Protein AF-A0ABD0QIK6-F1 (afdb_monomer_lite)

pLDDT: mean 91.91, std 7.16, range [62.81, 98.5]

Structure (mmCIF, N/CA/C/O backbone):
data_AF-A0ABD0QIK6-F1
#
_entry.id   AF-A0ABD0QIK6-F1
#
loop_
_atom_site.group_PDB
_atom_site.id
_atom_site.type_symbol
_atom_site.label_atom_id
_atom_site.label_alt_id
_atom_site.label_comp_id
_atom_site.label_asym_id
_atom_site.label_entity_id
_atom_site.label_seq_id
_atom_site.pdbx_PDB_ins_code
_atom_site.Cartn_x
_atom_site.Cartn_y
_atom_site.Cartn_z
_atom_site.occupancy
_atom_site.B_iso_or_equiv
_atom_site.auth_seq_id
_atom_site.auth_comp_id
_atom_site.auth_asym_id
_atom_site.auth_atom_id
_atom_site.pdbx_PDB_model_num
ATOM 1 N N . MET A 1 1 ? 11.501 4.992 -1.968 1.00 62.81 1 MET A N 1
ATOM 2 C CA . MET A 1 1 ? 10.262 4.310 -2.392 1.00 62.81 1 MET A CA 1
ATOM 3 C C . MET A 1 1 ? 10.660 2.924 -2.862 1.00 62.81 1 MET A C 1
ATOM 5 O O . MET A 1 1 ? 11.272 2.820 -3.917 1.00 62.81 1 MET A O 1
ATOM 9 N N . ASN A 1 2 ? 10.375 1.904 -2.054 1.00 86.38 2 ASN A N 1
ATOM 10 C CA . ASN A 1 2 ? 10.775 0.512 -2.281 1.00 86.38 2 ASN A CA 1
ATOM 11 C C . ASN A 1 2 ? 9.559 -0.336 -2.680 1.00 86.38 2 ASN A C 1
ATOM 13 O O . ASN A 1 2 ? 9.162 -1.252 -1.970 1.00 86.38 2 ASN A O 1
ATOM 17 N N . GLY A 1 3 ? 8.945 0.011 -3.813 1.00 91.81 3 GLY A N 1
ATOM 18 C CA . GLY A 1 3 ? 7.766 -0.671 -4.343 1.00 91.81 3 GLY A CA 1
ATOM 19 C C . GLY A 1 3 ? 7.968 -1.171 -5.764 1.00 91.81 3 GLY A C 1
ATOM 20 O O . GLY A 1 3 ? 8.749 -0.603 -6.533 1.00 91.81 3 GLY A O 1
ATOM 21 N N . LYS A 1 4 ? 7.244 -2.228 -6.132 1.00 94.88 4 LYS A N 1
ATOM 22 C CA . LYS A 1 4 ? 7.348 -2.872 -7.442 1.00 94.88 4 LYS A CA 1
ATOM 23 C C . LYS A 1 4 ? 5.975 -3.244 -7.995 1.00 94.88 4 LYS A C 1
ATOM 25 O O . LYS A 1 4 ? 5.116 -3.758 -7.285 1.00 94.88 4 LYS A O 1
ATOM 30 N N . VAL A 1 5 ? 5.796 -3.006 -9.291 1.00 95.25 5 VAL A N 1
ATOM 31 C CA . VAL A 1 5 ? 4.732 -3.629 -10.087 1.00 95.25 5 VAL A CA 1
ATOM 32 C C . VAL A 1 5 ? 5.294 -4.927 -10.648 1.00 95.25 5 VAL A C 1
ATOM 34 O O . VAL A 1 5 ? 6.375 -4.916 -11.247 1.00 95.25 5 VAL A O 1
ATOM 37 N N . LEU A 1 6 ? 4.601 -6.034 -10.406 1.00 94.56 6 LEU A N 1
ATOM 38 C CA . LEU A 1 6 ? 5.027 -7.341 -10.884 1.00 94.56 6 LEU A CA 1
ATOM 39 C C . LE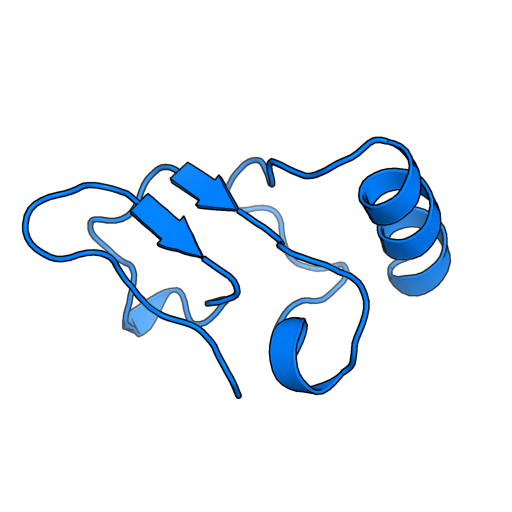U A 1 6 ? 4.726 -7.450 -12.391 1.00 94.56 6 LEU A C 1
ATOM 41 O O . LEU A 1 6 ? 3.569 -7.257 -12.774 1.00 94.56 6 LEU A O 1
ATOM 45 N N . PRO A 1 7 ? 5.730 -7.738 -13.243 1.00 93.75 7 PRO A N 1
ATOM 46 C CA . PRO A 1 7 ? 5.536 -7.860 -14.688 1.00 93.75 7 PRO A CA 1
ATOM 47 C C . PRO A 1 7 ? 4.445 -8.873 -15.034 1.00 93.75 7 PRO A C 1
ATOM 49 O O . PRO A 1 7 ? 4.301 -9.874 -14.338 1.00 93.75 7 PRO A O 1
ATOM 52 N N . ASP A 1 8 ? 3.678 -8.591 -16.088 1.00 93.88 8 ASP A N 1
ATOM 53 C CA . ASP A 1 8 ? 2.646 -9.484 -16.638 1.00 93.88 8 ASP A CA 1
ATOM 54 C C . ASP A 1 8 ? 1.555 -9.917 -15.642 1.00 93.88 8 ASP A C 1
ATOM 56 O O . ASP A 1 8 ? 0.838 -10.895 -15.851 1.00 93.88 8 ASP A O 1
ATOM 60 N N . THR A 1 9 ? 1.373 -9.153 -14.560 1.00 95.62 9 THR A N 1
ATOM 61 C CA . THR A 1 9 ? 0.315 -9.381 -13.572 1.00 95.62 9 THR A CA 1
ATOM 62 C C . THR A 1 9 ? -0.386 -8.074 -13.197 1.00 95.62 9 THR A C 1
ATOM 64 O O . THR A 1 9 ? 0.194 -6.992 -13.295 1.00 95.62 9 THR A O 1
ATOM 67 N N . PRO A 1 10 ? -1.630 -8.126 -12.692 1.00 95.56 10 PRO A N 1
ATOM 68 C CA . PRO A 1 10 ? -2.315 -6.945 -12.179 1.00 95.56 10 PRO A CA 1
ATOM 69 C C . PRO A 1 10 ? -1.911 -6.627 -10.725 1.00 95.56 10 PRO A C 1
ATOM 71 O O . PRO A 1 10 ? -2.752 -6.143 -9.963 1.00 95.56 10 PRO A O 1
ATOM 74 N N . ILE A 1 11 ? -0.675 -6.927 -10.311 1.00 96.00 11 ILE A N 1
ATOM 75 C CA . ILE A 1 11 ? -0.233 -6.881 -8.910 1.00 96.00 11 ILE A CA 1
ATOM 76 C C . ILE A 1 11 ? 0.823 -5.792 -8.702 1.00 96.00 11 ILE A C 1
ATOM 78 O O . ILE A 1 11 ? 1.819 -5.711 -9.421 1.00 96.00 11 ILE A O 1
ATOM 82 N N . ALA A 1 12 ? 0.634 -4.995 -7.653 1.00 95.75 12 ALA A N 1
ATOM 83 C CA . ALA A 1 12 ? 1.651 -4.110 -7.109 1.00 95.75 12 ALA A CA 1
ATOM 84 C C . ALA A 1 12 ? 1.904 -4.411 -5.633 1.00 95.75 12 ALA A C 1
ATOM 86 O O . ALA A 1 12 ? 0.974 -4.681 -4.873 1.00 95.75 12 ALA A O 1
ATOM 87 N N . VAL A 1 13 ? 3.167 -4.298 -5.235 1.00 96.94 13 VAL A N 1
ATOM 88 C CA . VAL A 1 13 ? 3.622 -4.394 -3.849 1.00 96.94 13 VAL A CA 1
ATOM 89 C C . VAL A 1 13 ? 4.309 -3.081 -3.492 1.00 96.94 13 VAL A C 1
ATOM 91 O O . VAL A 1 13 ? 5.194 -2.632 -4.222 1.00 96.94 13 VAL A O 1
ATOM 94 N N . ASP A 1 14 ? 3.871 -2.435 -2.413 1.00 96.25 14 ASP A N 1
ATOM 95 C CA . ASP A 1 14 ? 4.443 -1.194 -1.865 1.00 96.25 14 ASP A CA 1
ATOM 96 C C . ASP A 1 14 ? 4.512 -0.012 -2.857 1.00 96.25 14 ASP A C 1
ATOM 98 O O . ASP A 1 14 ? 5.325 0.907 -2.728 1.00 96.25 14 ASP A O 1
ATOM 102 N N . CYS A 1 15 ? 3.654 -0.022 -3.883 1.00 94.31 15 CYS A N 1
ATOM 103 C CA . CYS A 1 15 ? 3.631 0.987 -4.938 1.00 94.31 15 CYS A CA 1
ATOM 104 C C . CYS A 1 15 ? 2.283 1.716 -4.996 1.00 94.31 15 CYS A C 1
ATOM 106 O O . CYS A 1 15 ? 1.272 1.156 -5.419 1.00 94.31 15 CYS A O 1
ATOM 108 N N . TRP A 1 16 ? 2.297 3.003 -4.640 1.00 92.12 16 TRP A N 1
ATOM 109 C CA . TRP A 1 16 ? 1.093 3.836 -4.463 1.00 92.12 16 TRP A CA 1
ATOM 110 C C . TRP A 1 16 ? 0.936 4.921 -5.539 1.00 92.12 16 TRP A C 1
ATOM 112 O O . TRP A 1 16 ? 0.073 5.790 -5.459 1.00 92.12 16 TRP A O 1
ATOM 122 N N . GLN A 1 17 ? 1.768 4.888 -6.584 1.00 86.62 17 GLN A N 1
ATOM 123 C CA . GLN A 1 17 ? 1.701 5.840 -7.693 1.00 86.62 17 GLN A CA 1
ATOM 124 C C . GLN A 1 17 ? 0.722 5.344 -8.762 1.00 86.62 17 GLN A C 1
ATOM 126 O O . GLN A 1 17 ? 1.122 4.680 -9.715 1.00 86.62 17 GLN A O 1
ATOM 131 N N . LEU A 1 18 ? -0.559 5.713 -8.640 1.00 79.44 18 LEU A N 1
ATOM 132 C CA . LEU A 1 18 ? -1.628 5.298 -9.567 1.00 79.44 18 LEU A CA 1
ATOM 133 C C . LEU A 1 18 ? -1.287 5.538 -11.048 1.00 79.44 18 LEU A C 1
ATOM 135 O O . LEU A 1 18 ? -1.582 4.682 -11.879 1.00 79.44 18 LEU A O 1
ATOM 139 N N . ARG A 1 19 ? -0.583 6.634 -11.370 1.00 81.12 19 ARG A N 1
ATOM 140 C CA . ARG A 1 19 ? -0.122 6.946 -12.739 1.00 81.12 19 ARG A CA 1
ATOM 141 C C . ARG 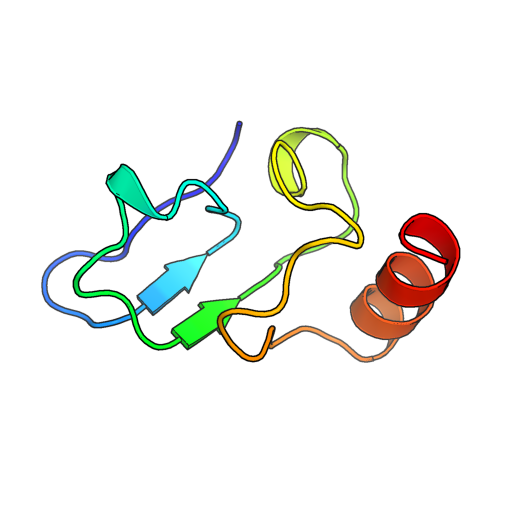A 1 19 ? 0.799 5.878 -13.345 1.00 81.12 19 ARG A C 1
ATOM 143 O O . ARG A 1 19 ? 0.876 5.755 -14.558 1.00 81.12 19 ARG A O 1
ATOM 150 N N . LYS A 1 20 ? 1.510 5.108 -12.519 1.00 78.44 20 LYS A N 1
ATOM 151 C CA . LYS A 1 20 ? 2.373 3.994 -12.954 1.00 78.44 20 LYS A CA 1
ATOM 152 C C . LYS A 1 20 ? 1.676 2.635 -12.854 1.00 78.44 20 LYS A C 1
ATOM 154 O O . LYS A 1 20 ? 2.193 1.644 -13.355 1.00 78.44 20 LYS A O 1
ATOM 159 N N . CYS A 1 21 ? 0.497 2.596 -12.235 1.00 81.44 21 CYS A N 1
ATOM 160 C CA . CYS A 1 21 ? -0.220 1.382 -11.860 1.00 81.44 21 CYS A CA 1
ATOM 161 C C . CYS A 1 21 ? -1.599 1.284 -12.539 1.00 81.44 21 CYS A C 1
ATOM 163 O O . CYS A 1 21 ? -2.509 0.671 -11.987 1.00 81.44 21 CYS A O 1
ATOM 165 N N . HIS A 1 22 ? -1.792 1.876 -13.724 1.00 84.00 22 HIS A N 1
ATOM 166 C CA . HIS A 1 22 ? -3.106 1.904 -14.390 1.00 84.00 22 HIS A CA 1
ATOM 167 C C . HIS A 1 22 ? -3.710 0.502 -14.623 1.00 84.00 22 HIS A C 1
ATOM 169 O O . HIS A 1 22 ? -4.911 0.315 -14.422 1.00 84.00 22 HIS A O 1
ATOM 175 N N . HIS A 1 23 ? -2.885 -0.489 -14.981 1.00 89.75 23 HIS A N 1
ATOM 176 C CA . HIS A 1 23 ? -3.311 -1.880 -15.201 1.00 89.75 23 HIS A CA 1
ATOM 177 C C . HIS A 1 23 ? -3.401 -2.715 -13.908 1.00 89.75 23 HIS A C 1
ATOM 179 O O . HIS A 1 23 ? -4.002 -3.790 -13.901 1.00 89.75 23 HIS A O 1
ATOM 185 N N . VAL A 1 24 ? -2.821 -2.233 -12.806 1.00 93.75 24 VAL A N 1
ATOM 186 C CA . VAL A 1 24 ? -2.778 -2.949 -11.525 1.00 93.75 24 VAL A CA 1
ATOM 187 C C . VAL A 1 24 ? -4.158 -2.942 -10.894 1.00 93.75 24 VAL A C 1
ATOM 189 O O . VAL A 1 24 ? -4.801 -1.900 -10.826 1.00 93.75 24 VAL A O 1
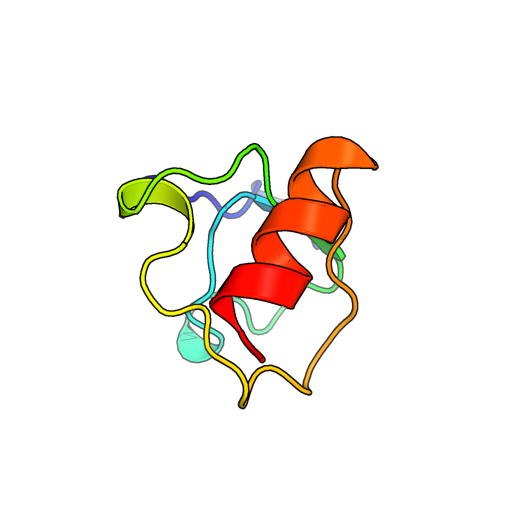ATOM 192 N N . ARG A 1 25 ? -4.609 -4.090 -1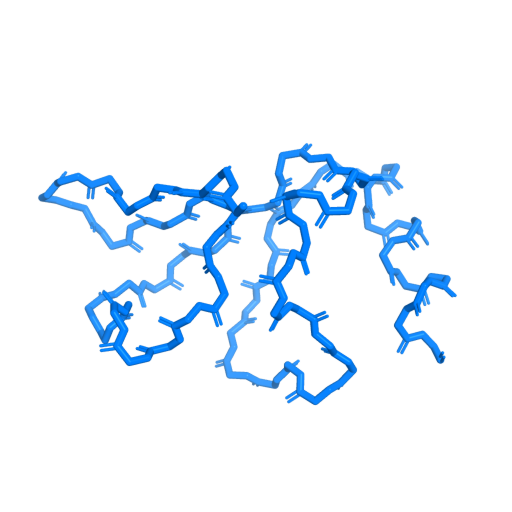0.386 1.00 92.12 25 ARG A N 1
ATOM 193 C CA . ARG A 1 25 ? -5.889 -4.235 -9.677 1.00 92.12 25 ARG A CA 1
ATOM 194 C C . ARG A 1 25 ? -5.740 -4.665 -8.225 1.00 92.12 25 ARG A C 1
ATOM 196 O O . ARG A 1 25 ? -6.653 -4.409 -7.445 1.00 92.12 25 ARG A O 1
ATOM 203 N N . LEU A 1 26 ? -4.611 -5.270 -7.878 1.00 95.44 26 LEU A N 1
ATOM 204 C CA . LEU A 1 26 ? -4.322 -5.819 -6.562 1.00 95.44 26 LEU A CA 1
ATOM 205 C C . LEU A 1 26 ? -3.129 -5.076 -5.962 1.00 95.44 26 LEU A C 1
ATOM 207 O O . LEU A 1 26 ? -2.062 -5.025 -6.572 1.00 95.44 26 LEU A O 1
ATOM 211 N N . PHE A 1 27 ? -3.323 -4.500 -4.779 1.00 96.12 27 PHE A N 1
ATOM 212 C CA . PHE A 1 27 ? -2.307 -3.723 -4.078 1.00 96.12 27 PHE A CA 1
ATOM 213 C C . PHE A 1 27 ? -1.974 -4.400 -2.755 1.00 96.12 27 PHE A C 1
ATOM 215 O O . PHE A 1 27 ? -2.857 -4.602 -1.923 1.00 96.12 27 PHE A O 1
ATOM 222 N N . PHE A 1 28 ? -0.703 -4.733 -2.563 1.00 97.62 28 PHE A N 1
ATOM 223 C CA . PHE A 1 28 ? -0.197 -5.346 -1.344 1.00 97.62 28 PHE A CA 1
ATOM 224 C C . PHE A 1 28 ? 0.718 -4.376 -0.605 1.00 97.62 28 PHE A C 1
ATOM 226 O O . PHE A 1 28 ? 1.551 -3.714 -1.224 1.00 97.62 28 PHE A O 1
ATOM 233 N N . LEU A 1 29 ? 0.564 -4.316 0.716 1.00 97.69 29 LEU A N 1
ATOM 234 C CA . LEU A 1 29 ? 1.491 -3.628 1.612 1.00 97.69 29 LEU A CA 1
ATOM 235 C C . LEU A 1 29 ? 2.262 -4.682 2.406 1.00 97.69 29 LEU A C 1
ATOM 237 O O . LEU A 1 29 ? 1.662 -5.426 3.187 1.00 97.69 29 LEU A O 1
ATOM 241 N N . SER A 1 30 ? 3.578 -4.743 2.211 1.00 97.81 30 SER A N 1
ATOM 242 C CA . SER A 1 30 ? 4.432 -5.733 2.867 1.00 97.81 30 SER A CA 1
ATOM 243 C C . SER A 1 30 ? 4.523 -5.479 4.377 1.00 97.81 30 SER A C 1
ATOM 245 O O . SER A 1 30 ? 4.246 -6.375 5.175 1.00 97.81 30 SER A O 1
ATOM 247 N N . HIS A 1 31 ? 4.841 -4.247 4.787 1.00 97.50 31 HIS A N 1
ATOM 248 C CA . HIS A 1 31 ? 4.959 -3.825 6.187 1.00 97.50 31 HIS A CA 1
ATOM 249 C C . HIS A 1 31 ? 4.952 -2.289 6.337 1.00 97.50 31 HIS A C 1
ATOM 251 O O . HIS A 1 31 ? 4.980 -1.553 5.355 1.00 97.50 31 HIS A O 1
ATOM 257 N N . MET A 1 32 ? 4.904 -1.792 7.580 1.00 96.75 32 MET A N 1
ATOM 258 C CA . MET A 1 32 ? 4.746 -0.363 7.909 1.00 96.75 32 MET A CA 1
ATOM 259 C C . MET A 1 32 ? 6.075 0.373 8.141 1.00 96.75 32 MET A C 1
ATOM 261 O O . MET A 1 32 ? 6.300 0.951 9.204 1.00 96.75 32 MET A O 1
ATOM 265 N N . HIS A 1 33 ? 6.944 0.396 7.133 1.00 96.12 33 HIS A N 1
ATOM 266 C CA . HIS A 1 33 ? 8.070 1.335 7.081 1.00 96.12 33 HIS A CA 1
ATOM 267 C C . HIS A 1 33 ? 7.816 2.446 6.054 1.00 96.12 33 HIS A C 1
ATOM 269 O O . HIS A 1 33 ? 7.102 2.267 5.065 1.00 96.12 33 HIS A O 1
ATOM 275 N N . ALA A 1 34 ? 8.389 3.625 6.302 1.00 92.94 34 ALA A N 1
ATOM 276 C CA . ALA A 1 34 ? 8.090 4.837 5.537 1.00 92.94 34 ALA A CA 1
ATOM 277 C C . ALA A 1 34 ? 8.482 4.739 4.050 1.00 92.94 34 ALA A C 1
ATOM 279 O O . ALA A 1 34 ? 7.819 5.310 3.179 1.00 92.94 34 ALA A O 1
ATOM 280 N N . ASP A 1 35 ? 9.539 3.995 3.736 1.00 94.69 35 ASP A N 1
ATOM 281 C CA . ASP A 1 35 ? 10.005 3.739 2.376 1.00 94.69 35 ASP A CA 1
ATOM 282 C C . ASP A 1 35 ? 9.060 2.829 1.571 1.00 94.69 35 ASP A C 1
ATOM 284 O O . ASP A 1 35 ? 9.037 2.939 0.338 1.00 94.69 35 ASP A O 1
ATOM 288 N N . HIS A 1 36 ? 8.237 2.027 2.258 1.00 96.00 36 HIS A N 1
ATOM 289 C CA . HIS A 1 36 ? 7.201 1.160 1.687 1.00 96.00 36 HIS A CA 1
ATOM 290 C C . HIS A 1 36 ? 5.816 1.811 1.634 1.00 96.00 36 HIS A C 1
ATOM 292 O O . HIS A 1 36 ? 4.999 1.408 0.818 1.00 96.00 36 HIS A O 1
ATOM 298 N N . THR A 1 37 ? 5.537 2.848 2.430 1.00 94.88 37 THR A N 1
ATOM 299 C CA . THR A 1 37 ? 4.252 3.584 2.419 1.00 94.88 37 THR A CA 1
ATOM 300 C C . THR A 1 37 ? 4.336 4.948 1.727 1.00 94.88 37 THR A C 1
ATOM 302 O O . THR A 1 37 ? 3.416 5.758 1.810 1.00 94.88 37 THR A O 1
ATOM 305 N N . SER A 1 38 ? 5.451 5.247 1.060 1.00 93.00 38 SER A N 1
ATOM 306 C CA . SER A 1 38 ? 5.682 6.535 0.399 1.00 93.00 38 SER A CA 1
ATOM 307 C C . SER A 1 38 ? 4.651 6.804 -0.708 1.00 93.00 38 SER A C 1
ATOM 309 O O . SER A 1 38 ? 4.687 6.172 -1.764 1.00 93.00 38 SER A O 1
ATOM 311 N N . GLY A 1 39 ? 3.757 7.771 -0.486 1.00 90.81 39 GLY A N 1
ATOM 312 C CA . GLY A 1 39 ? 2.661 8.109 -1.404 1.00 90.81 39 GLY A CA 1
ATOM 313 C C . GLY A 1 39 ? 1.320 7.449 -1.066 1.00 90.81 39 GLY A C 1
ATOM 314 O O . GLY A 1 39 ? 0.343 7.702 -1.764 1.00 90.81 39 GLY A O 1
ATOM 315 N N . LEU A 1 40 ? 1.262 6.641 -0.004 1.00 92.94 40 LEU A N 1
ATOM 316 C CA . LEU A 1 40 ? 0.017 6.146 0.572 1.00 92.94 40 LEU A CA 1
ATOM 317 C C . LEU A 1 40 ? -0.498 7.139 1.625 1.00 92.94 40 LEU A C 1
ATOM 319 O O . LEU A 1 40 ? 0.235 7.518 2.538 1.00 92.94 40 LEU A O 1
ATOM 323 N N . SER A 1 41 ? -1.754 7.562 1.501 1.00 92.06 41 SER A N 1
ATOM 324 C CA . SER A 1 41 ? -2.390 8.571 2.359 1.00 92.06 41 SER A CA 1
ATOM 325 C C . SER A 1 41 ? -3.847 8.209 2.659 1.00 92.06 41 SER A C 1
ATOM 327 O O . SER A 1 41 ? -4.410 7.301 2.050 1.00 92.06 41 SER A O 1
ATOM 329 N N . SER A 1 42 ? -4.485 8.954 3.568 1.00 91.69 42 SER A N 1
ATOM 330 C CA . SER A 1 42 ? -5.907 8.798 3.917 1.00 91.69 42 SER A CA 1
ATOM 331 C C . SER A 1 42 ? -6.862 9.042 2.741 1.00 91.69 42 SER A C 1
ATOM 333 O O . SER A 1 42 ? -8.001 8.589 2.759 1.00 91.69 42 SER A O 1
ATOM 335 N N . THR A 1 43 ? -6.393 9.707 1.683 1.00 90.06 43 THR A N 1
ATOM 336 C CA 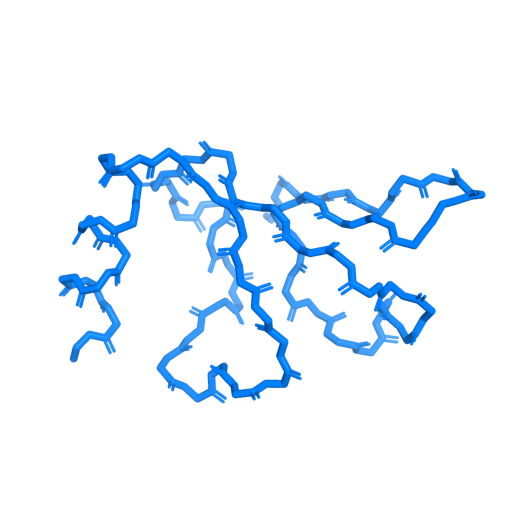. THR A 1 43 ? -7.140 9.905 0.433 1.00 90.06 43 THR A CA 1
ATOM 337 C C . THR A 1 43 ? -7.114 8.683 -0.489 1.00 90.06 43 THR A C 1
ATOM 339 O O . THR A 1 43 ? -7.711 8.715 -1.566 1.00 90.06 43 THR A O 1
ATOM 342 N N . TRP A 1 44 ? -6.436 7.599 -0.100 1.00 90.94 44 TRP A N 1
ATOM 343 C CA . TRP A 1 44 ? -6.450 6.348 -0.844 1.00 90.94 44 TRP A CA 1
ATOM 344 C C . TRP A 1 44 ? -7.846 5.714 -0.816 1.00 90.94 44 TRP A C 1
ATOM 346 O O . TRP A 1 44 ? -8.226 5.027 0.127 1.00 90.94 44 TRP A O 1
ATOM 356 N N . SER A 1 45 ? -8.609 5.934 -1.881 1.00 79.56 45 SER A N 1
ATOM 357 C CA . SER A 1 45 ? -9.978 5.425 -2.041 1.00 79.56 45 SER A CA 1
ATOM 358 C C . SER A 1 45 ? -10.152 4.549 -3.280 1.00 79.56 45 SER A C 1
ATOM 360 O O . SER A 1 45 ? -11.221 3.990 -3.509 1.00 79.56 45 SER A O 1
ATOM 362 N N . HIS A 1 46 ? -9.104 4.410 -4.095 1.00 74.44 46 HIS A N 1
ATOM 363 C CA . HIS A 1 46 ? -9.241 3.804 -5.411 1.00 74.44 46 HIS A CA 1
ATOM 364 C C . HIS A 1 46 ? -9.379 2.282 -5.371 1.00 74.44 46 HIS A C 1
ATOM 366 O O . HIS A 1 46 ? -10.116 1.754 -6.201 1.00 74.44 46 HIS A O 1
ATOM 372 N N . ARG A 1 47 ? -8.665 1.567 -4.479 1.00 87.50 47 ARG A N 1
ATOM 373 C CA . ARG A 1 47 ? -8.649 0.087 -4.439 1.00 87.50 47 ARG A CA 1
ATOM 374 C C . ARG A 1 47 ? -8.347 -0.497 -3.049 1.00 87.50 47 ARG A C 1
ATOM 376 O O . ARG A 1 47 ? -7.657 0.160 -2.269 1.00 87.50 47 ARG A O 1
ATOM 383 N N . PRO A 1 48 ? -8.788 -1.740 -2.758 1.00 93.31 48 PRO A N 1
ATOM 384 C CA . PRO A 1 48 ? -8.428 -2.450 -1.531 1.00 93.31 48 PRO A CA 1
ATOM 385 C C . PRO A 1 48 ? -6.914 -2.651 -1.390 1.00 93.31 48 PRO A C 1
ATOM 387 O O . PRO A 1 48 ? -6.220 -2.868 -2.385 1.00 93.31 48 PRO A O 1
ATOM 390 N N . ILE A 1 49 ? -6.432 -2.627 -0.145 1.00 95.75 49 ILE A N 1
ATOM 391 C CA . ILE A 1 49 ? -5.044 -2.932 0.219 1.00 95.75 49 ILE A CA 1
ATOM 392 C C . ILE A 1 49 ? -5.030 -4.255 0.980 1.00 95.75 49 ILE A C 1
ATOM 394 O O . ILE A 1 49 ? -5.710 -4.398 1.995 1.00 95.75 49 ILE A O 1
ATOM 398 N N . TYR A 1 50 ? -4.233 -5.206 0.507 1.00 97.75 50 TYR A N 1
ATOM 399 C CA . TYR A 1 50 ? -4.041 -6.508 1.137 1.00 97.75 50 TYR A CA 1
ATOM 400 C C . TYR A 1 50 ? -2.754 -6.502 1.963 1.00 97.75 50 TYR A C 1
ATOM 402 O O . TYR A 1 50 ? -1.693 -6.111 1.477 1.00 97.75 50 TYR A O 1
ATOM 410 N N . CYS A 1 51 ? -2.837 -6.919 3.225 1.00 98.19 51 CYS A N 1
ATOM 411 C CA . CYS A 1 51 ? -1.688 -6.991 4.125 1.00 98.19 51 CYS A CA 1
ATOM 412 C C . CYS A 1 51 ? -1.982 -7.890 5.334 1.00 98.19 51 CYS A C 1
ATOM 414 O O . CYS A 1 51 ? -3.091 -8.406 5.487 1.00 98.19 51 CYS A O 1
ATOM 416 N N . SER A 1 52 ? -0.984 -8.082 6.199 1.00 98.50 52 SER A N 1
ATOM 417 C CA . SER A 1 52 ? -1.168 -8.808 7.459 1.00 98.50 52 SER A CA 1
ATOM 418 C C . SER A 1 52 ? -2.097 -8.052 8.430 1.00 98.50 52 SER A C 1
ATOM 420 O O . SER A 1 52 ? -2.174 -6.820 8.366 1.00 98.50 52 SER A O 1
ATOM 422 N N . PRO A 1 53 ? -2.741 -8.738 9.397 1.00 98.38 53 PRO A N 1
ATOM 423 C CA . PRO A 1 53 ? -3.564 -8.079 10.416 1.00 98.38 53 PRO A CA 1
ATOM 424 C C . PRO A 1 53 ? -2.819 -6.997 11.215 1.00 98.38 53 PRO A C 1
ATOM 426 O O . PRO A 1 53 ? -3.383 -5.945 11.518 1.00 98.38 53 PRO A O 1
ATOM 429 N N . LEU A 1 54 ? -1.536 -7.226 11.528 1.00 98.25 54 LEU A N 1
ATOM 430 C CA . LEU A 1 54 ? -0.700 -6.251 12.234 1.00 98.25 54 LEU A CA 1
ATOM 431 C C . LEU A 1 54 ? -0.472 -4.999 11.379 1.00 98.25 54 LEU A C 1
ATOM 433 O O . LEU A 1 54 ? -0.669 -3.880 11.854 1.00 98.25 54 LEU A O 1
ATOM 437 N N . THR A 1 55 ? -0.111 -5.191 10.109 1.00 98.25 55 THR A N 1
ATOM 438 C CA . THR A 1 55 ? 0.085 -4.100 9.148 1.00 98.25 55 THR A CA 1
ATOM 439 C C . THR A 1 55 ? -1.202 -3.290 8.978 1.00 98.25 55 THR A C 1
ATOM 441 O O . THR A 1 55 ? -1.145 -2.065 9.027 1.00 98.25 55 THR A O 1
ATOM 444 N N . ALA A 1 56 ? -2.365 -3.943 8.869 1.00 97.12 56 ALA A N 1
ATOM 445 C CA . ALA A 1 56 ? -3.659 -3.270 8.747 1.00 97.12 56 ALA A CA 1
ATOM 446 C C . ALA A 1 56 ? -3.970 -2.380 9.961 1.00 97.12 56 ALA A C 1
ATOM 448 O O . ALA A 1 56 ? -4.378 -1.229 9.798 1.00 97.12 56 ALA A O 1
ATOM 449 N N . LYS A 1 57 ? -3.723 -2.878 11.181 1.00 97.62 57 LYS A N 1
ATOM 450 C CA . LYS A 1 57 ? -3.932 -2.112 12.420 1.00 97.62 57 LYS A CA 1
ATOM 451 C C . LYS A 1 57 ? -3.041 -0.870 12.476 1.00 97.62 57 LYS A C 1
ATOM 453 O O . LYS A 1 57 ? -3.515 0.215 12.800 1.00 97.62 57 LYS A O 1
ATOM 458 N N . LEU A 1 58 ? -1.761 -1.017 12.137 1.00 97.31 58 LEU A N 1
ATOM 459 C CA . LEU A 1 58 ? -0.811 0.097 12.097 1.00 97.31 58 LEU A CA 1
ATOM 460 C C . LEU A 1 58 ? -1.152 1.107 10.992 1.00 97.31 58 LEU A C 1
ATOM 462 O O . LEU A 1 58 ? -1.077 2.313 11.221 1.00 97.31 58 LEU A O 1
ATOM 466 N N . LEU A 1 59 ? -1.573 0.629 9.820 1.00 95.50 59 LEU A N 1
ATOM 467 C CA . LEU A 1 59 ? -1.994 1.473 8.706 1.00 95.50 59 LEU A CA 1
ATOM 468 C C . LEU A 1 59 ? -3.214 2.322 9.082 1.00 95.50 59 LEU A C 1
ATOM 470 O O . LEU A 1 59 ? -3.207 3.530 8.865 1.00 95.50 59 LEU A O 1
ATOM 474 N N . GLN A 1 60 ? -4.225 1.716 9.710 1.00 93.62 60 GLN A N 1
ATOM 475 C CA . GLN A 1 60 ? -5.403 2.432 10.209 1.00 93.62 60 GLN A CA 1
ATOM 476 C C . GLN A 1 60 ? -5.051 3.468 11.280 1.00 93.62 60 GLN A C 1
ATOM 478 O O . GLN A 1 60 ? -5.654 4.532 11.306 1.00 93.62 60 GLN A O 1
ATOM 483 N N . LEU A 1 61 ? -4.083 3.189 12.158 1.00 94.62 61 LEU A N 1
ATOM 484 C CA . LEU A 1 61 ? -3.611 4.169 13.143 1.00 94.62 61 LEU A CA 1
ATOM 485 C C . LEU A 1 61 ? -2.861 5.335 12.490 1.00 94.62 61 LEU A C 1
ATOM 487 O O . LEU A 1 61 ? -2.952 6.457 12.973 1.00 94.62 61 LEU A O 1
ATOM 491 N N . LYS A 1 62 ? -2.113 5.072 11.412 1.00 91.69 62 LYS A N 1
ATOM 492 C CA . LYS A 1 62 ? -1.301 6.081 10.721 1.00 91.69 62 LYS A CA 1
ATOM 493 C C . LYS A 1 62 ? -2.113 6.975 9.782 1.00 91.69 62 LYS A C 1
ATOM 495 O O . LYS A 1 62 ? -1.738 8.129 9.605 1.00 91.69 62 LYS A O 1
ATOM 500 N N . LEU A 1 63 ? -3.150 6.423 9.149 1.00 87.44 63 LEU A N 1
ATOM 501 C CA . LEU A 1 63 ? -3.995 7.106 8.161 1.00 87.44 63 LEU A CA 1
ATOM 502 C C . LEU A 1 63 ? -5.333 7.603 8.725 1.00 87.44 63 LEU A C 1
ATOM 504 O O . LEU A 1 63 ? -6.156 8.100 7.955 1.00 87.44 63 LEU A O 1
ATOM 508 N N . LYS A 1 64 ? -5.560 7.431 10.030 1.00 69.88 64 LYS A N 1
ATOM 509 C CA . LYS A 1 64 ? -6.648 8.097 10.748 1.00 69.88 64 LYS A CA 1
ATOM 510 C C . LYS A 1 64 ? -6.445 9.605 10.797 1.00 69.88 64 LYS A C 1
ATOM 512 O O . LYS A 1 64 ? -5.277 10.037 10.909 1.00 69.88 64 LYS A O 1
#

Foldseek 3Di:
DPKDDDPPALEIELDQPCVVNVSHAAYEYEADDCSSCPNPELPPDDHDYDYDPVRVVVSVVVRD

Radius of gyration: 11.02 Å; chains: 1; bounding box: 21×19×30 Å

Sequence (64 aa):
MNGKVLPDTPIAVDCWQLRKCHHVRLFFLSHMHADHTSGLSSTWSHRPIYCSPLTAKLLQLKLK

InterPro domains:
  IPR036866 Ribonuclease Z/Hydroxyacylglutathione hydrolase-like [G3DSA:3.60.15.10] (1-64)
  IPR036866 Ribonuclease Z/Hydroxyacylglutathione hydrolase-like [SSF56281] (7-60)

Secondary structure (DSSP, 8-state):
---EEP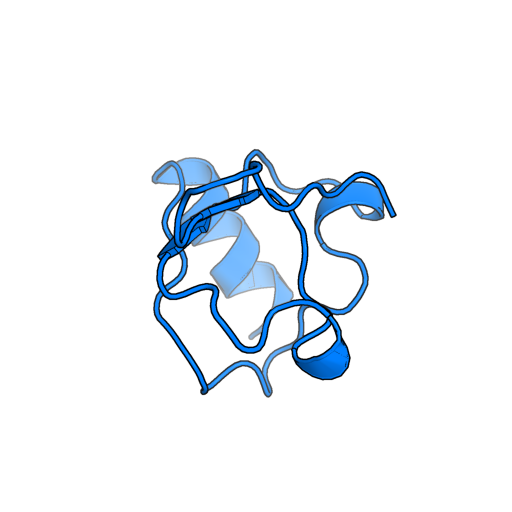TTSSEEES---GGG-TT--EEE-----TTTSTT--TT--SS-EE--HHHHHHHHHHH-

Organism: Cirrhinus mrigala (NCBI:txid683832)